Protein AF-A0AAU9XVI1-F1 (afdb_monomer_lite)

InterPro domains:
  IPR000742 EGF-like domain [PF00008] (105-138)
  IPR000742 EGF-like domain [PS00022] (128-139)
  IPR000742 EGF-like domain [PS01186] (128-139)
  IPR000742 EGF-like domain [PS50026] (101-140)
  IPR000742 EGF-like domain [SM00181] (104-140)

Structure (mmCIF, N/CA/C/O backbone):
data_AF-A0AAU9XVI1-F1
#
_entry.id   AF-A0AAU9XVI1-F1
#
loop_
_atom_site.group_PDB
_atom_site.id
_atom_site.type_symbol
_atom_site.label_atom_id
_atom_site.label_alt_id
_atom_site.label_comp_id
_atom_site.label_asym_id
_atom_site.label_entity_id
_atom_site.label_seq_id
_atom_site.pdbx_PDB_ins_code
_atom_site.Cartn_x
_atom_site.Cartn_y
_atom_site.Cartn_z
_atom_site.occupancy
_atom_site.B_iso_or_equiv
_atom_site.auth_seq_id
_atom_site.auth_comp_id
_atom_site.auth_asym_id
_atom_site.auth_atom_id
_atom_site.pdbx_PDB_model_num
ATOM 1 N N . MET A 1 1 ? -7.128 12.953 5.949 1.00 36.59 1 MET A N 1
ATOM 2 C CA . MET A 1 1 ? -5.689 12.628 5.972 1.00 36.59 1 MET A CA 1
ATOM 3 C C . MET A 1 1 ? -5.190 12.801 4.555 1.00 36.59 1 MET A C 1
ATOM 5 O O . MET A 1 1 ? -5.672 12.094 3.685 1.00 36.59 1 MET A O 1
ATOM 9 N N . VAL A 1 2 ? -4.352 13.804 4.307 1.00 35.88 2 VAL A N 1
ATOM 10 C CA . VAL A 1 2 ? -3.716 14.010 3.000 1.00 35.88 2 VAL A CA 1
ATOM 11 C C . VAL A 1 2 ? -2.381 13.284 3.095 1.00 35.88 2 VAL A C 1
ATOM 13 O O . VAL A 1 2 ? -1.518 13.701 3.867 1.00 35.88 2 VAL A O 1
ATOM 16 N N . PHE A 1 3 ? -2.258 12.134 2.433 1.00 49.03 3 PHE A N 1
ATOM 17 C CA . PHE A 1 3 ? -0.956 11.494 2.267 1.00 49.03 3 PHE A CA 1
ATOM 18 C C . PHE A 1 3 ? -0.080 12.426 1.415 1.00 49.03 3 PHE A C 1
ATOM 20 O O . PHE A 1 3 ? -0.612 13.065 0.509 1.00 49.03 3 PHE A O 1
ATOM 27 N N . PRO A 1 4 ? 1.224 12.585 1.696 1.00 53.19 4 PRO A N 1
ATOM 28 C CA . PRO A 1 4 ? 2.045 13.502 0.918 1.00 53.19 4 PRO A CA 1
ATOM 29 C C . PRO A 1 4 ? 2.182 12.985 -0.521 1.00 53.19 4 PRO A C 1
ATOM 31 O O . PRO A 1 4 ? 2.806 11.947 -0.741 1.00 53.19 4 PRO A O 1
ATOM 34 N N . ASP A 1 5 ? 1.673 13.747 -1.495 1.00 54.69 5 ASP A N 1
ATOM 35 C CA . ASP A 1 5 ? 1.780 13.477 -2.944 1.00 54.69 5 ASP A CA 1
ATOM 36 C C . ASP A 1 5 ? 3.236 13.333 -3.437 1.00 54.69 5 ASP A C 1
ATOM 38 O O . ASP A 1 5 ? 3.487 12.900 -4.557 1.00 54.69 5 ASP A O 1
ATOM 42 N N . TYR A 1 6 ? 4.216 13.660 -2.588 1.00 65.38 6 TYR A N 1
ATOM 43 C CA . TYR A 1 6 ? 5.647 13.530 -2.860 1.00 65.38 6 TYR A CA 1
ATOM 44 C C . TYR A 1 6 ? 6.099 12.087 -3.149 1.00 65.38 6 TYR A C 1
ATOM 46 O O . TYR A 1 6 ? 7.085 11.880 -3.851 1.00 65.38 6 TYR A O 1
ATOM 54 N N . TYR A 1 7 ? 5.399 11.083 -2.617 1.00 79.94 7 TYR A N 1
ATOM 55 C CA . TYR A 1 7 ? 5.784 9.675 -2.767 1.00 79.94 7 TYR A CA 1
ATOM 56 C C . TYR A 1 7 ? 5.054 8.951 -3.907 1.00 79.94 7 TYR A C 1
ATOM 58 O O . TYR A 1 7 ? 5.330 7.772 -4.150 1.00 79.94 7 TYR A O 1
ATOM 66 N N . PHE A 1 8 ? 4.150 9.649 -4.606 1.00 88.12 8 PHE A N 1
ATOM 67 C CA . PHE A 1 8 ? 3.361 9.127 -5.716 1.00 88.12 8 PHE A CA 1
ATOM 68 C C . PHE A 1 8 ? 3.919 9.595 -7.061 1.00 88.12 8 PHE A C 1
ATOM 70 O O . PHE A 1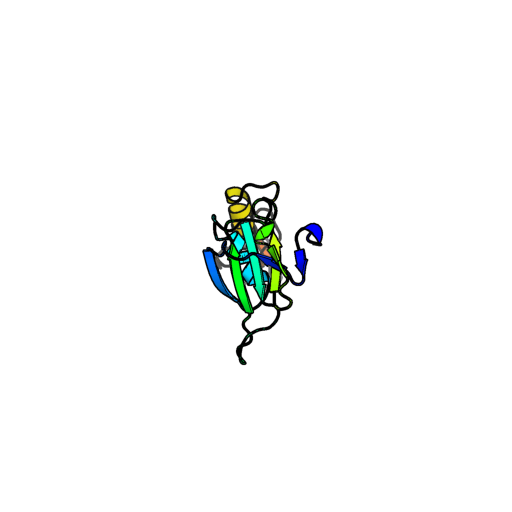 8 ? 4.001 10.787 -7.344 1.00 88.12 8 PHE A O 1
ATOM 77 N N . PHE A 1 9 ? 4.227 8.644 -7.939 1.00 91.31 9 PHE A N 1
ATOM 78 C CA . PHE A 1 9 ? 4.702 8.909 -9.290 1.00 91.31 9 PHE A CA 1
ATOM 79 C C . PHE A 1 9 ? 3.722 8.318 -10.302 1.00 91.31 9 PHE A C 1
ATOM 81 O O . PHE A 1 9 ? 3.689 7.109 -10.555 1.00 91.31 9 PHE A O 1
ATOM 88 N N . ALA A 1 10 ? 2.908 9.186 -10.902 1.00 92.69 10 ALA A N 1
ATOM 89 C CA . ALA A 1 10 ? 1.999 8.784 -11.966 1.00 92.69 10 ALA A CA 1
ATOM 90 C C . ALA A 1 10 ? 2.785 8.323 -13.202 1.00 92.69 10 ALA A C 1
ATOM 92 O O . ALA A 1 10 ? 3.808 8.915 -13.538 1.00 92.69 10 ALA A O 1
ATOM 93 N N . GLU A 1 11 ? 2.270 7.314 -13.913 1.00 95.06 11 GLU A N 1
ATOM 94 C CA . GLU A 1 11 ? 2.842 6.856 -15.196 1.00 95.06 11 GLU A CA 1
ATOM 95 C C . GLU A 1 11 ? 4.278 6.343 -15.075 1.00 95.06 11 GLU A C 1
ATOM 97 O O . GLU A 1 11 ? 5.073 6.393 -16.016 1.00 95.06 11 GLU A O 1
ATOM 102 N N . ARG A 1 12 ? 4.615 5.845 -13.889 1.00 96.25 12 ARG A N 1
ATOM 103 C CA . ARG A 1 12 ? 5.900 5.244 -13.581 1.00 96.25 12 ARG A CA 1
ATOM 104 C C . ARG A 1 12 ? 5.699 3.828 -13.075 1.00 96.25 12 ARG A C 1
ATOM 106 O O . ARG A 1 12 ? 4.674 3.506 -12.472 1.00 96.25 12 ARG A O 1
ATOM 113 N N . ARG A 1 13 ? 6.707 3.000 -13.327 1.00 97.25 13 ARG A N 1
ATOM 114 C CA . ARG A 1 13 ? 6.790 1.613 -12.879 1.00 97.25 13 ARG A CA 1
ATOM 115 C C . ARG A 1 13 ? 8.246 1.255 -12.623 1.00 97.25 13 ARG A C 1
ATOM 117 O O . ARG A 1 13 ? 9.090 1.442 -13.500 1.00 97.25 13 ARG A O 1
ATOM 124 N N . LEU A 1 14 ? 8.537 0.741 -11.437 1.00 97.50 14 LEU A N 1
ATOM 125 C CA . LEU A 1 14 ? 9.839 0.172 -11.117 1.00 97.50 14 LEU A CA 1
ATOM 126 C C . LEU A 1 14 ? 9.890 -1.266 -11.643 1.00 97.50 14 LEU A C 1
ATOM 128 O O . LEU A 1 14 ? 9.023 -2.070 -11.304 1.00 97.50 14 LEU A O 1
ATOM 132 N N . VAL A 1 15 ? 10.871 -1.585 -12.485 1.00 97.44 15 VAL A N 1
ATOM 133 C CA . VAL A 1 15 ? 11.040 -2.934 -13.057 1.00 97.44 15 VAL A CA 1
ATOM 134 C C . VAL A 1 15 ? 12.174 -3.694 -12.364 1.00 97.44 15 VAL A C 1
ATOM 136 O O . VAL A 1 15 ? 12.973 -3.093 -11.661 1.00 97.44 15 VAL A O 1
ATOM 139 N N . ASN A 1 16 ? 12.248 -5.016 -12.547 1.00 96.81 16 ASN A N 1
ATOM 140 C CA . ASN A 1 16 ? 13.293 -5.916 -12.016 1.00 96.81 16 ASN A CA 1
ATOM 141 C C . ASN A 1 16 ? 13.358 -6.103 -10.487 1.00 96.81 16 ASN A C 1
ATOM 143 O O . ASN A 1 16 ? 14.067 -6.993 -10.030 1.00 96.81 16 ASN A O 1
ATOM 147 N N . HIS A 1 17 ? 12.587 -5.337 -9.712 1.00 96.62 17 HIS A N 1
ATOM 148 C CA . HIS A 1 17 ? 12.567 -5.401 -8.240 1.00 96.62 17 HIS A CA 1
ATOM 149 C C . HIS A 1 17 ? 11.268 -5.980 -7.665 1.00 96.62 17 HIS A C 1
ATOM 151 O O . HIS A 1 17 ? 11.047 -5.939 -6.457 1.00 96.62 17 HIS A O 1
ATOM 157 N N . THR A 1 18 ? 10.385 -6.505 -8.520 1.00 97.75 18 THR A N 1
ATOM 158 C CA . THR A 1 18 ? 9.098 -7.072 -8.103 1.00 97.75 18 THR A CA 1
ATOM 159 C C . THR A 1 18 ? 9.297 -8.401 -7.388 1.00 97.75 18 THR A C 1
ATOM 161 O O . THR A 1 18 ? 9.745 -9.379 -7.982 1.00 97.75 18 THR A O 1
ATOM 164 N N . ILE A 1 19 ? 8.919 -8.438 -6.114 1.00 97.38 19 ILE A N 1
ATOM 165 C CA . ILE A 1 19 ? 8.944 -9.643 -5.280 1.00 97.38 19 ILE A CA 1
ATOM 166 C C . ILE A 1 19 ? 7.632 -10.418 -5.344 1.00 97.38 19 ILE A C 1
ATOM 168 O O . ILE A 1 19 ? 7.622 -11.633 -5.163 1.00 97.38 19 ILE A O 1
ATOM 172 N N . GLU A 1 20 ? 6.518 -9.731 -5.592 1.00 96.31 20 GLU A N 1
ATOM 173 C CA . GLU A 1 20 ? 5.200 -10.348 -5.566 1.00 96.31 20 GLU A CA 1
ATOM 174 C C . GLU A 1 20 ? 4.213 -9.582 -6.447 1.00 96.31 20 GLU A C 1
ATOM 176 O O . GLU A 1 20 ? 4.221 -8.354 -6.489 1.00 96.31 20 GLU A O 1
ATOM 181 N N . THR A 1 21 ? 3.326 -10.305 -7.130 1.00 96.75 21 THR A N 1
ATOM 182 C CA . THR A 1 21 ? 2.238 -9.715 -7.916 1.00 96.75 21 THR A CA 1
ATOM 183 C C . THR A 1 21 ? 0.895 -10.237 -7.420 1.00 96.75 21 THR A C 1
ATOM 185 O O . THR A 1 21 ? 0.684 -11.445 -7.305 1.00 96.75 21 THR A O 1
ATOM 188 N N . ARG A 1 22 ? -0.040 -9.331 -7.132 1.00 94.44 22 ARG A N 1
ATOM 189 C CA . ARG A 1 22 ? -1.374 -9.631 -6.602 1.00 94.44 22 ARG A CA 1
ATOM 190 C C . ARG A 1 22 ? -2.458 -8.971 -7.444 1.00 94.44 22 ARG A C 1
ATOM 192 O O . ARG A 1 22 ? -2.290 -7.861 -7.937 1.00 94.44 22 ARG A O 1
ATOM 199 N N . LYS A 1 23 ? -3.598 -9.650 -7.578 1.00 94.00 23 LYS A N 1
ATOM 200 C CA . LYS A 1 23 ? -4.835 -9.052 -8.092 1.00 94.00 23 LYS A CA 1
ATOM 201 C C . LYS A 1 23 ? -5.608 -8.454 -6.920 1.00 94.00 23 LYS A C 1
ATOM 203 O O . LYS A 1 23 ? -5.912 -9.166 -5.965 1.00 94.00 23 LYS A O 1
ATOM 208 N N . VAL A 1 24 ? -5.924 -7.168 -6.986 1.00 92.62 24 VAL A N 1
ATOM 209 C CA . VAL A 1 24 ? -6.558 -6.415 -5.894 1.00 92.62 24 VAL A CA 1
ATOM 210 C C . VAL A 1 24 ? -7.787 -5.666 -6.389 1.00 92.62 24 VAL A C 1
ATOM 212 O O . VAL A 1 24 ? -7.908 -5.369 -7.571 1.00 92.62 24 VAL A O 1
ATOM 215 N N . LYS A 1 25 ? -8.715 -5.340 -5.491 1.00 90.81 25 LYS A N 1
ATOM 216 C CA . LYS A 1 25 ? -9.941 -4.616 -5.866 1.00 90.81 25 LYS A CA 1
ATOM 217 C C . LYS A 1 25 ? -9.703 -3.132 -6.125 1.00 90.81 25 LYS A C 1
ATOM 219 O O . LYS A 1 25 ? -10.410 -2.531 -6.919 1.00 90.81 25 LYS A O 1
ATOM 224 N N . ASN A 1 26 ? -8.746 -2.539 -5.423 1.00 89.12 26 ASN A N 1
ATOM 225 C CA . ASN A 1 26 ? -8.435 -1.121 -5.494 1.00 89.12 26 ASN A CA 1
ATOM 226 C C . ASN A 1 26 ? -6.994 -0.876 -5.024 1.00 89.12 26 ASN A C 1
ATOM 228 O O . ASN A 1 26 ? -6.277 -1.807 -4.644 1.00 89.12 26 ASN A O 1
ATOM 232 N N . PHE A 1 27 ? -6.594 0.388 -5.072 1.00 88.69 27 PHE A N 1
ATOM 233 C CA . PHE A 1 27 ? -5.274 0.844 -4.667 1.00 88.69 27 PHE A CA 1
ATOM 234 C C . PHE A 1 27 ? -4.999 0.607 -3.173 1.00 88.69 27 PHE A C 1
ATOM 236 O O . PHE A 1 27 ? -3.970 0.023 -2.854 1.00 88.69 27 PHE A O 1
ATOM 243 N N . ASP A 1 28 ? -5.946 0.919 -2.282 1.00 86.31 28 ASP A N 1
ATOM 244 C CA . ASP A 1 28 ? -5.783 0.771 -0.823 1.00 86.31 28 ASP A CA 1
ATOM 245 C C . ASP A 1 28 ? -5.418 -0.665 -0.406 1.00 86.31 28 ASP A C 1
ATOM 247 O O . ASP A 1 28 ? -4.601 -0.896 0.484 1.00 86.31 28 ASP A O 1
ATOM 251 N N . VAL A 1 29 ? -6.005 -1.665 -1.076 1.00 88.25 29 VAL A N 1
ATOM 252 C CA . VAL A 1 29 ? -5.674 -3.076 -0.832 1.00 88.25 29 VAL A CA 1
ATOM 253 C C . VAL A 1 29 ? -4.239 -3.391 -1.274 1.00 88.25 29 VAL A C 1
ATOM 255 O O . VAL A 1 29 ? -3.571 -4.183 -0.618 1.00 88.25 29 VAL A O 1
ATOM 258 N N . CYS A 1 30 ? -3.745 -2.779 -2.354 1.00 91.12 30 CYS A N 1
ATOM 259 C CA . CYS A 1 30 ? -2.351 -2.923 -2.787 1.00 91.12 30 CYS A CA 1
ATOM 260 C C . CYS A 1 30 ? -1.380 -2.334 -1.758 1.00 91.12 30 CYS A C 1
ATOM 262 O O . CYS A 1 30 ? -0.408 -2.991 -1.382 1.00 91.12 30 CYS A O 1
ATOM 264 N N . GLU A 1 31 ? -1.687 -1.133 -1.260 1.00 89.06 31 GLU A N 1
ATOM 265 C CA . GLU A 1 31 ? -0.919 -0.470 -0.204 1.00 89.06 31 GLU A CA 1
ATOM 266 C C . GLU A 1 31 ? -0.827 -1.350 1.046 1.00 89.06 31 GLU A C 1
ATOM 268 O O . GLU A 1 31 ? 0.264 -1.635 1.543 1.00 89.06 31 GLU A O 1
ATOM 273 N N . LEU A 1 32 ? -1.974 -1.855 1.515 1.00 85.94 32 LEU A N 1
ATOM 274 C CA . LEU A 1 32 ? -2.047 -2.730 2.682 1.00 85.94 32 LEU A CA 1
ATOM 275 C C . LEU A 1 32 ? -1.197 -3.993 2.510 1.00 85.94 32 LEU A C 1
ATOM 277 O O . LEU A 1 32 ? -0.523 -4.409 3.449 1.00 85.94 32 LEU A O 1
ATOM 281 N N . LEU A 1 33 ? -1.208 -4.607 1.326 1.00 88.81 33 LEU A N 1
ATOM 282 C CA . LEU A 1 33 ? -0.393 -5.792 1.058 1.00 88.81 33 LEU A CA 1
ATOM 283 C C . LEU A 1 33 ? 1.106 -5.488 1.136 1.00 88.81 33 LEU A C 1
ATOM 285 O O . LEU A 1 33 ? 1.841 -6.293 1.702 1.00 88.81 33 LEU A O 1
ATOM 289 N N . CYS A 1 34 ? 1.548 -4.330 0.634 1.00 89.00 34 CYS A N 1
ATOM 290 C CA . CYS A 1 34 ? 2.935 -3.896 0.798 1.00 89.00 34 CYS A CA 1
ATOM 291 C C . CYS A 1 34 ? 3.279 -3.706 2.279 1.00 89.00 34 CYS A C 1
ATOM 293 O O . CYS A 1 34 ? 4.264 -4.259 2.751 1.00 89.00 34 CYS A O 1
ATOM 295 N N . TYR A 1 35 ? 2.421 -3.027 3.047 1.00 81.94 35 TYR A N 1
ATOM 296 C CA . TYR A 1 35 ? 2.628 -2.839 4.488 1.00 81.94 35 TYR A CA 1
ATOM 297 C C . TYR A 1 35 ? 2.713 -4.143 5.289 1.00 81.94 35 TYR A C 1
ATOM 299 O O . TYR A 1 35 ? 3.346 -4.182 6.343 1.00 81.94 35 TYR A O 1
ATOM 307 N N . LEU A 1 36 ? 2.042 -5.198 4.830 1.00 83.25 36 LEU A N 1
ATOM 308 C CA . LEU A 1 36 ? 2.055 -6.505 5.482 1.00 83.25 36 LEU A CA 1
ATOM 309 C C . LEU A 1 36 ? 3.243 -7.382 5.064 1.00 83.25 36 LEU A C 1
ATOM 311 O O . LEU A 1 36 ? 3.451 -8.424 5.688 1.00 83.25 36 LEU A O 1
ATOM 315 N N . ASN A 1 37 ? 4.000 -6.988 4.039 1.00 86.62 37 ASN A N 1
ATOM 316 C CA . ASN A 1 37 ? 5.160 -7.716 3.544 1.00 86.62 37 ASN A CA 1
ATOM 317 C C . ASN A 1 37 ? 6.447 -7.001 3.981 1.00 86.62 37 ASN A C 1
ATOM 319 O O . ASN A 1 37 ? 6.766 -5.928 3.480 1.00 86.62 37 ASN A O 1
ATOM 323 N N . ASP A 1 38 ? 7.214 -7.625 4.878 1.00 84.88 38 ASP A N 1
ATOM 324 C CA . ASP A 1 38 ? 8.429 -7.031 5.464 1.00 84.88 38 ASP A CA 1
ATOM 325 C C . ASP A 1 38 ? 9.512 -6.675 4.427 1.00 84.88 38 ASP A C 1
ATOM 327 O O . ASP A 1 38 ? 10.380 -5.849 4.699 1.00 84.88 38 ASP A O 1
ATOM 331 N N . ASN A 1 39 ? 9.463 -7.281 3.236 1.00 89.25 39 ASN A N 1
ATOM 332 C CA . ASN A 1 39 ? 10.403 -7.004 2.153 1.00 89.25 39 ASN A CA 1
ATOM 333 C C . ASN A 1 39 ? 9.905 -5.919 1.192 1.00 89.25 39 ASN A C 1
ATOM 335 O O . ASN A 1 39 ? 10.654 -5.542 0.298 1.00 89.25 39 ASN A O 1
ATOM 339 N N . CYS A 1 40 ? 8.663 -5.446 1.313 1.00 91.75 40 CYS A N 1
ATOM 340 C CA . CYS A 1 40 ? 8.109 -4.451 0.403 1.00 91.75 40 CYS A CA 1
ATOM 341 C C . CYS A 1 40 ? 8.451 -3.028 0.860 1.00 91.75 40 CYS A C 1
ATOM 343 O O . CYS A 1 40 ? 8.128 -2.620 1.972 1.00 91.75 40 CYS A O 1
ATOM 345 N N . VAL A 1 41 ? 9.082 -2.255 -0.023 1.00 90.88 41 VAL A N 1
ATOM 346 C CA . VAL A 1 41 ? 9.475 -0.852 0.227 1.00 90.88 41 VAL A CA 1
ATOM 347 C C . VAL A 1 41 ? 8.956 0.110 -0.849 1.00 90.88 41 VAL A C 1
ATOM 349 O O . VAL A 1 41 ? 9.038 1.331 -0.710 1.00 90.88 41 VAL A O 1
ATOM 352 N N . SER A 1 42 ? 8.393 -0.419 -1.935 1.00 93.31 42 SER A N 1
ATOM 353 C CA . SER A 1 42 ? 7.651 0.337 -2.944 1.00 93.31 42 SER A CA 1
ATOM 354 C C . SER A 1 42 ? 6.667 -0.578 -3.672 1.00 93.31 42 SER A C 1
ATOM 356 O O . SER A 1 42 ? 6.775 -1.801 -3.590 1.00 93.31 42 SER A O 1
ATOM 358 N N . LEU A 1 43 ? 5.709 -0.008 -4.399 1.00 95.12 43 LEU A N 1
ATOM 359 C CA . LEU A 1 43 ? 4.768 -0.779 -5.208 1.00 95.12 43 LEU A CA 1
ATOM 360 C C . LEU A 1 43 ? 4.521 -0.146 -6.576 1.00 95.12 43 LEU A C 1
ATOM 362 O O . LEU A 1 43 ? 4.661 1.066 -6.747 1.00 95.12 43 LEU A O 1
ATOM 366 N N . ASN A 1 44 ? 4.118 -0.972 -7.541 1.00 97.06 44 ASN A N 1
ATOM 367 C CA . ASN A 1 44 ? 3.492 -0.527 -8.780 1.00 97.06 44 ASN A CA 1
ATOM 368 C C . ASN A 1 44 ? 2.016 -0.928 -8.769 1.00 97.06 44 ASN A C 1
ATOM 370 O O . ASN A 1 44 ? 1.669 -2.074 -8.485 1.00 97.06 44 ASN A O 1
ATOM 374 N N . PHE A 1 45 ? 1.140 -0.009 -9.151 1.00 96.19 45 PHE A N 1
ATOM 375 C CA . PHE A 1 45 ? -0.288 -0.255 -9.271 1.00 96.19 45 PHE A CA 1
ATOM 376 C C . PHE A 1 45 ? -0.757 -0.009 -10.698 1.00 96.19 45 PHE A C 1
ATOM 378 O O . PHE A 1 45 ? -0.615 1.093 -11.228 1.00 96.19 45 PHE A O 1
ATOM 385 N N . LYS A 1 46 ? -1.354 -1.023 -11.322 1.00 94.81 46 LYS A N 1
ATOM 386 C CA . LYS A 1 46 ? -1.918 -0.908 -12.664 1.00 94.81 46 LYS A CA 1
ATOM 387 C C . LYS A 1 46 ? -3.288 -0.231 -12.605 1.00 94.81 46 LYS A C 1
ATOM 389 O O . LYS A 1 46 ? -4.262 -0.795 -12.104 1.00 94.81 46 LYS A O 1
ATOM 394 N N . LYS A 1 47 ? -3.369 0.974 -13.169 1.00 90.00 47 LYS A N 1
ATOM 395 C CA . LYS A 1 47 ? -4.553 1.850 -13.150 1.00 90.00 47 LYS A CA 1
ATOM 396 C C . LYS A 1 47 ? -5.777 1.194 -13.786 1.00 90.00 47 LYS A C 1
ATOM 398 O O . LYS A 1 47 ? -6.884 1.356 -13.287 1.00 90.00 47 LYS A O 1
ATOM 403 N N . TYR A 1 48 ? -5.568 0.444 -14.865 1.00 86.25 48 TYR A N 1
ATOM 404 C CA . TYR A 1 48 ? -6.641 -0.178 -15.636 1.00 86.25 48 TYR A CA 1
ATOM 405 C C . TYR A 1 48 ? -6.638 -1.701 -15.431 1.00 86.25 48 TYR A C 1
ATOM 407 O O . TYR A 1 48 ? -5.594 -2.327 -15.655 1.00 86.25 48 TYR A O 1
ATOM 415 N N . PRO A 1 49 ? -7.765 -2.301 -15.007 1.00 80.62 49 PRO A N 1
ATOM 416 C CA . PRO A 1 49 ? -7.889 -3.749 -14.864 1.00 80.62 49 PRO A CA 1
ATOM 417 C C . PRO A 1 49 ? -7.817 -4.447 -16.233 1.00 80.62 49 PRO A C 1
ATOM 419 O O . PRO A 1 49 ? -8.214 -3.872 -17.248 1.00 80.62 49 PRO A O 1
ATOM 422 N N . ASP A 1 50 ? -7.320 -5.686 -16.273 1.00 72.81 50 ASP A N 1
ATOM 423 C CA . ASP A 1 50 ? -7.348 -6.508 -17.493 1.00 72.81 50 ASP A CA 1
ATOM 424 C C . ASP A 1 50 ? -8.652 -7.326 -17.560 1.00 72.81 50 ASP A C 1
ATOM 426 O O . ASP A 1 50 ? -9.027 -7.967 -16.584 1.00 72.81 50 ASP A O 1
ATOM 430 N N . ASN A 1 51 ? -9.293 -7.358 -18.737 1.00 65.19 51 ASN A N 1
ATOM 431 C CA . ASN A 1 51 ? -10.359 -8.294 -19.137 1.00 65.19 51 ASN A CA 1
ATOM 432 C C . ASN A 1 51 ? -11.524 -8.496 -18.145 1.00 65.19 51 ASN A C 1
ATOM 434 O O . ASN A 1 51 ? -11.561 -9.517 -17.468 1.00 65.19 51 ASN A O 1
ATOM 438 N N . ASN A 1 52 ? -12.531 -7.610 -18.154 1.00 59.25 52 ASN A N 1
ATOM 439 C CA . ASN A 1 52 ? -13.873 -7.760 -17.540 1.00 59.25 52 ASN A CA 1
ATOM 440 C C . ASN A 1 52 ? -13.970 -8.150 -16.042 1.00 59.25 52 ASN A C 1
ATOM 442 O O . ASN A 1 52 ? -15.052 -8.043 -15.469 1.00 59.25 52 ASN A O 1
ATOM 446 N N . GLU A 1 53 ? -12.888 -8.549 -15.378 1.00 66.00 53 GLU A N 1
ATOM 447 C CA . GLU A 1 53 ? -12.787 -8.640 -13.928 1.00 66.00 53 GLU A CA 1
ATOM 448 C C . GLU A 1 53 ? -12.390 -7.259 -13.405 1.00 66.00 53 GLU A C 1
ATOM 450 O O . GLU A 1 53 ? -11.380 -6.693 -13.817 1.00 66.00 53 GLU A O 1
ATOM 455 N N . ALA A 1 54 ? -13.170 -6.701 -12.478 1.00 78.88 54 ALA A N 1
ATOM 456 C CA . ALA A 1 54 ? -12.890 -5.416 -11.834 1.00 78.88 54 ALA A CA 1
ATOM 457 C C . ALA A 1 54 ? -11.729 -5.516 -10.815 1.00 78.88 54 ALA A C 1
ATOM 459 O O . ALA A 1 54 ? -11.878 -5.156 -9.648 1.00 78.88 54 ALA A O 1
ATOM 460 N N . VAL A 1 55 ? -10.590 -6.079 -11.232 1.00 88.69 55 VAL A N 1
ATOM 461 C CA . VAL A 1 55 ? -9.404 -6.317 -10.401 1.00 88.69 55 VAL A CA 1
ATOM 462 C C . VAL A 1 55 ? -8.153 -5.722 -11.044 1.00 88.69 55 VAL A C 1
ATOM 464 O O . VAL A 1 55 ? -7.867 -5.913 -12.223 1.00 88.69 55 VAL A O 1
ATOM 467 N N . HIS A 1 56 ? -7.384 -5.006 -10.239 1.00 92.75 56 HIS A N 1
ATOM 468 C CA . HIS A 1 56 ? -6.157 -4.320 -10.616 1.00 92.75 56 HIS A CA 1
ATOM 469 C C . HIS A 1 56 ? -4.933 -5.180 -10.319 1.00 92.75 56 HIS A C 1
ATOM 471 O O . HIS A 1 56 ? -4.933 -5.981 -9.383 1.00 92.75 56 HIS A O 1
ATOM 477 N N . ILE A 1 57 ? -3.867 -4.988 -11.094 1.00 94.94 57 ILE A N 1
ATOM 478 C CA . ILE A 1 57 ? -2.572 -5.619 -10.827 1.00 94.94 57 ILE A CA 1
ATOM 479 C C . ILE A 1 57 ? -1.794 -4.743 -9.842 1.00 94.94 57 ILE A C 1
ATOM 481 O O . ILE A 1 57 ? -1.619 -3.548 -10.068 1.00 94.94 57 ILE A O 1
ATOM 485 N N . CYS A 1 58 ? -1.326 -5.363 -8.768 1.00 95.81 58 CYS A N 1
ATOM 486 C CA . CYS A 1 58 ? -0.486 -4.790 -7.729 1.00 95.81 58 CYS A CA 1
ATOM 487 C C . CYS A 1 58 ? 0.859 -5.523 -7.725 1.00 95.81 58 CYS A C 1
ATOM 489 O O . CYS A 1 58 ? 0.880 -6.742 -7.574 1.00 95.81 58 CYS A O 1
ATOM 491 N N . GLU A 1 59 ? 1.965 -4.810 -7.893 1.00 97.75 59 GLU A N 1
ATOM 492 C CA . GLU A 1 59 ? 3.324 -5.353 -7.843 1.00 97.75 59 GLU A CA 1
ATOM 493 C C . GLU A 1 59 ? 4.030 -4.793 -6.612 1.00 97.75 59 GLU A C 1
ATOM 495 O O . GLU A 1 59 ? 4.197 -3.583 -6.497 1.00 97.75 59 GLU A O 1
ATOM 500 N N . LEU A 1 60 ? 4.433 -5.663 -5.694 1.00 96.50 60 LEU A N 1
ATOM 501 C CA . LEU A 1 60 ? 5.213 -5.306 -4.515 1.00 96.50 60 LEU A CA 1
ATOM 502 C C . LEU A 1 60 ? 6.694 -5.380 -4.870 1.00 96.50 60 LEU A C 1
ATOM 504 O O . LEU A 1 60 ? 7.119 -6.364 -5.479 1.00 96.50 60 LEU A O 1
ATOM 508 N N . ASN A 1 61 ? 7.482 -4.381 -4.478 1.00 96.31 61 ASN A N 1
ATOM 509 C CA . ASN A 1 61 ? 8.901 -4.303 -4.810 1.00 96.31 61 ASN A CA 1
ATOM 510 C C . ASN A 1 61 ? 9.776 -4.189 -3.557 1.00 96.31 61 ASN A C 1
ATOM 512 O O . ASN A 1 61 ? 9.436 -3.478 -2.609 1.00 96.31 61 ASN A O 1
ATOM 516 N N . ASN A 1 62 ? 10.945 -4.830 -3.588 1.00 94.56 62 ASN A N 1
ATOM 517 C CA . ASN A 1 62 ? 11.936 -4.789 -2.504 1.00 94.56 62 ASN A CA 1
ATOM 518 C C . ASN A 1 62 ? 12.973 -3.670 -2.621 1.00 94.56 62 ASN A C 1
ATOM 520 O O . ASN A 1 62 ? 13.932 -3.626 -1.852 1.00 94.56 62 ASN A O 1
ATOM 524 N N . ALA A 1 63 ? 12.782 -2.760 -3.569 1.00 94.00 63 ALA A N 1
ATOM 525 C CA . ALA A 1 63 ? 13.692 -1.658 -3.803 1.00 94.00 63 ALA A CA 1
ATOM 526 C C . ALA A 1 63 ? 12.949 -0.367 -4.145 1.00 94.00 63 ALA A C 1
ATOM 528 O O . ALA A 1 63 ? 11.727 -0.357 -4.294 1.00 94.00 63 ALA A O 1
ATOM 529 N N . THR A 1 64 ? 13.689 0.735 -4.278 1.00 92.44 64 THR A N 1
ATOM 530 C CA . THR A 1 64 ? 13.146 2.033 -4.697 1.00 92.44 64 THR A CA 1
ATOM 531 C C . THR A 1 64 ? 13.997 2.653 -5.806 1.00 92.44 64 THR A C 1
ATOM 533 O O . THR A 1 64 ? 15.176 2.329 -5.949 1.00 92.44 64 THR A O 1
ATOM 536 N N . HIS A 1 65 ? 13.434 3.602 -6.556 1.00 92.75 65 HIS A N 1
ATOM 537 C CA . HIS A 1 65 ? 14.189 4.387 -7.542 1.00 92.75 65 HIS A CA 1
ATOM 538 C C . HIS A 1 65 ? 15.333 5.220 -6.934 1.00 92.75 65 HIS A C 1
ATOM 540 O O . HIS A 1 65 ? 16.267 5.568 -7.641 1.00 92.75 65 HIS A O 1
ATOM 546 N N . LEU A 1 66 ? 15.309 5.511 -5.626 1.00 90.44 66 LEU A N 1
ATOM 547 C CA . LEU A 1 66 ? 16.399 6.242 -4.965 1.00 90.44 66 LEU A CA 1
ATOM 548 C C . LEU A 1 66 ? 17.706 5.441 -4.975 1.00 90.44 66 LEU A C 1
ATOM 550 O O . LEU A 1 66 ? 18.788 6.017 -5.021 1.00 90.44 66 LEU A O 1
ATOM 554 N N . THR A 1 67 ? 17.600 4.111 -4.926 1.00 89.25 67 THR A N 1
ATOM 555 C CA . THR A 1 67 ? 18.744 3.198 -5.009 1.00 89.25 67 THR A CA 1
ATOM 556 C C . THR A 1 67 ? 18.960 2.675 -6.428 1.00 89.25 67 THR A C 1
ATOM 558 O O . THR A 1 67 ? 20.098 2.405 -6.800 1.00 89.25 67 THR A O 1
ATOM 561 N N . TYR A 1 68 ? 17.893 2.553 -7.228 1.00 92.44 68 TYR A N 1
ATOM 562 C CA . TYR A 1 68 ? 17.928 2.005 -8.590 1.00 92.44 68 TYR A CA 1
ATOM 563 C C . TYR A 1 68 ? 17.175 2.894 -9.589 1.00 92.44 68 TYR A C 1
ATOM 565 O O . TYR A 1 68 ? 16.157 2.500 -10.160 1.00 92.44 68 TYR A O 1
ATOM 573 N N . ASP A 1 69 ? 17.671 4.110 -9.811 1.00 91.50 69 ASP A N 1
ATOM 574 C CA . ASP A 1 69 ? 16.998 5.105 -10.662 1.00 91.50 69 ASP A CA 1
ATOM 575 C C . ASP A 1 69 ? 16.815 4.623 -12.110 1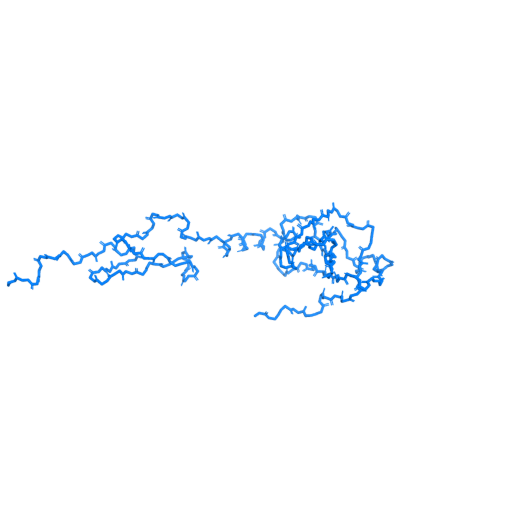.00 91.50 69 ASP A C 1
ATOM 577 O O . ASP A 1 69 ? 15.757 4.807 -12.713 1.00 91.50 69 ASP A O 1
ATOM 581 N N . SER A 1 70 ? 17.796 3.888 -12.646 1.00 95.38 70 SER A N 1
ATOM 582 C CA . SER A 1 70 ? 17.733 3.350 -14.008 1.00 95.38 70 SER A CA 1
ATOM 583 C C . SER A 1 70 ? 16.585 2.366 -14.230 1.00 95.38 70 SER A C 1
ATOM 585 O O . SER A 1 70 ? 16.181 2.164 -15.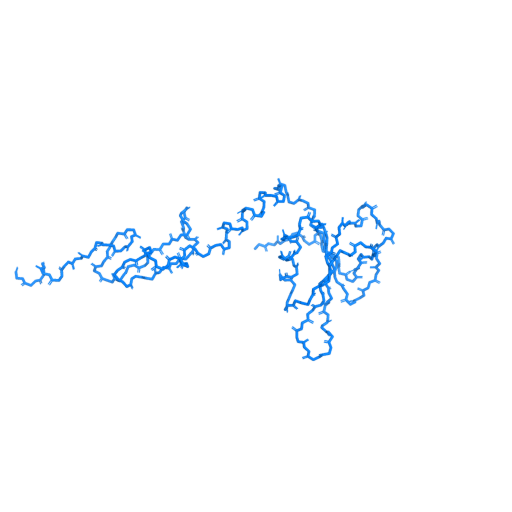378 1.00 95.38 70 SER A O 1
ATOM 587 N N . ASP A 1 71 ? 16.059 1.759 -13.167 1.00 96.62 71 ASP A N 1
ATOM 588 C CA . ASP A 1 71 ? 14.978 0.776 -13.230 1.00 96.62 71 ASP A CA 1
ATOM 589 C C . ASP A 1 71 ? 13.592 1.416 -13.114 1.00 96.62 71 ASP A C 1
ATOM 591 O O . ASP A 1 71 ? 12.579 0.747 -13.331 1.00 96.62 71 ASP A O 1
ATOM 595 N N . LEU A 1 72 ? 13.514 2.720 -12.832 1.00 97.06 72 LEU A N 1
ATOM 596 C CA . LEU A 1 72 ? 12.255 3.447 -12.872 1.00 97.06 72 LEU A CA 1
ATOM 597 C C . LEU A 1 72 ? 11.924 3.832 -14.316 1.00 97.06 72 LEU A C 1
ATOM 599 O O . LEU A 1 72 ? 12.493 4.757 -14.901 1.00 97.06 72 LEU A O 1
ATOM 603 N N . LYS A 1 73 ? 10.968 3.124 -14.913 1.00 97.50 73 LYS A N 1
ATOM 604 C CA . LYS A 1 73 ? 10.546 3.343 -16.298 1.00 97.50 73 LYS A CA 1
ATOM 605 C C . LYS A 1 73 ? 9.227 4.096 -16.366 1.00 97.50 73 LYS A C 1
ATOM 607 O O . LYS A 1 73 ? 8.411 4.057 -15.446 1.00 97.50 73 LYS A O 1
ATOM 612 N N . THR A 1 74 ? 9.028 4.791 -17.480 1.00 97.06 74 THR A N 1
ATOM 613 C CA . THR A 1 74 ? 7.731 5.376 -17.825 1.00 97.06 74 THR A CA 1
ATOM 614 C C . THR A 1 74 ? 6.809 4.269 -18.320 1.00 97.06 74 THR A C 1
ATOM 616 O O . THR A 1 74 ? 7.136 3.575 -19.281 1.00 97.06 74 THR A O 1
ATOM 619 N N . ASP A 1 75 ? 5.660 4.114 -17.673 1.00 96.25 75 ASP A N 1
ATOM 620 C CA . ASP A 1 75 ? 4.607 3.185 -18.073 1.00 96.25 75 ASP A CA 1
ATOM 621 C C . ASP A 1 75 ? 3.252 3.802 -17.720 1.00 96.25 75 ASP A C 1
ATOM 623 O O . ASP A 1 75 ? 2.863 3.892 -16.555 1.00 96.25 75 ASP A O 1
ATOM 627 N N . THR A 1 76 ? 2.515 4.241 -18.740 1.00 94.75 76 THR A N 1
ATOM 628 C CA . THR A 1 76 ? 1.257 4.985 -18.576 1.00 94.75 76 THR A CA 1
ATOM 629 C C . THR A 1 76 ? 0.156 4.167 -17.904 1.00 94.75 76 THR A C 1
ATOM 631 O O . THR A 1 76 ? -0.772 4.735 -17.316 1.00 94.75 76 THR A O 1
ATOM 634 N N . LYS A 1 77 ? 0.267 2.833 -17.941 1.00 94.81 77 LYS A N 1
ATOM 635 C CA . LYS A 1 77 ? -0.700 1.916 -17.329 1.00 94.81 77 LYS A CA 1
ATOM 636 C C . LYS A 1 77 ? -0.510 1.797 -15.823 1.00 94.81 77 LYS A C 1
ATOM 638 O O . LYS A 1 77 ? -1.419 1.298 -15.160 1.00 94.81 77 LYS A O 1
ATOM 643 N N . PHE A 1 78 ? 0.621 2.248 -15.288 1.00 95.88 78 PHE A N 1
ATOM 644 C CA . PHE A 1 78 ? 0.982 2.079 -13.889 1.00 95.88 78 PHE A CA 1
ATOM 645 C C . PHE A 1 78 ? 1.130 3.413 -13.149 1.00 95.88 78 PHE A C 1
ATOM 647 O O . PHE A 1 78 ? 1.321 4.484 -13.730 1.00 95.88 78 PHE A O 1
ATOM 654 N N . SER A 1 79 ? 0.996 3.327 -11.834 1.00 95.19 79 SER A N 1
ATOM 655 C CA . SER A 1 79 ? 1.411 4.334 -10.866 1.00 95.19 79 SER A CA 1
ATOM 656 C C . SER A 1 79 ? 2.404 3.683 -9.916 1.00 95.19 79 SER A C 1
ATOM 658 O O . SER A 1 79 ? 2.172 2.561 -9.468 1.00 95.19 79 SER A O 1
ATOM 660 N N . TYR A 1 80 ? 3.482 4.381 -9.594 1.00 94.81 80 TYR A N 1
ATOM 661 C CA . TYR A 1 80 ? 4.522 3.902 -8.694 1.00 94.81 80 TYR A CA 1
ATOM 662 C C . TYR A 1 80 ? 4.458 4.661 -7.371 1.00 94.81 80 TYR A C 1
ATOM 664 O O . TYR A 1 80 ? 4.303 5.883 -7.366 1.00 94.81 80 TYR A O 1
ATOM 672 N N . LEU A 1 81 ? 4.586 3.939 -6.259 1.00 92.25 81 LEU A N 1
ATOM 673 C CA . LEU A 1 81 ? 4.558 4.501 -4.912 1.00 92.25 81 LEU A CA 1
ATOM 674 C C . LEU A 1 81 ? 5.740 4.030 -4.085 1.00 92.25 81 LEU A C 1
ATOM 676 O O . LEU A 1 81 ? 6.063 2.844 -4.122 1.00 92.25 81 LEU A O 1
ATOM 680 N N . ILE A 1 82 ? 6.330 4.917 -3.283 1.00 89.69 82 ILE A N 1
ATOM 681 C CA . ILE A 1 82 ? 7.359 4.526 -2.311 1.00 89.69 82 ILE A CA 1
ATOM 682 C C . ILE A 1 82 ? 6.846 4.569 -0.879 1.00 89.69 82 ILE A C 1
ATOM 684 O O . ILE A 1 82 ? 6.293 5.571 -0.435 1.00 89.69 82 ILE A O 1
ATOM 688 N N . TYR A 1 83 ? 7.125 3.504 -0.133 1.00 78.25 83 TYR A N 1
ATOM 689 C CA . TYR A 1 83 ? 6.992 3.477 1.317 1.00 78.25 83 TYR A CA 1
ATOM 690 C C . TYR A 1 83 ? 8.380 3.670 1.896 1.00 78.25 83 TYR A C 1
ATOM 692 O O . TYR A 1 83 ? 9.007 2.751 2.419 1.00 78.25 83 TYR A O 1
ATOM 700 N N . TYR A 1 84 ? 8.886 4.899 1.774 1.00 65.19 84 TYR A N 1
ATOM 701 C CA . TYR A 1 84 ? 9.972 5.317 2.647 1.00 65.19 84 TYR A CA 1
ATOM 702 C C . TYR A 1 84 ? 9.467 5.108 4.068 1.00 65.19 84 TYR A C 1
ATOM 704 O O . TYR A 1 84 ? 8.346 5.523 4.368 1.00 65.19 84 TYR A O 1
ATOM 712 N N . SER A 1 85 ? 10.243 4.415 4.899 1.00 54.84 85 SER A N 1
ATOM 713 C CA . SER A 1 85 ? 9.917 4.177 6.299 1.00 54.84 85 SER A CA 1
ATOM 714 C C . SER A 1 85 ? 9.325 5.455 6.886 1.00 54.84 85 SER A C 1
ATOM 716 O O . SER A 1 85 ? 10.041 6.439 7.097 1.00 54.84 85 SER A O 1
ATOM 718 N N . VAL A 1 86 ? 8.008 5.443 7.131 1.00 52.84 86 VAL A N 1
ATOM 719 C CA . VAL A 1 86 ? 7.376 6.358 8.081 1.00 52.84 86 VAL A CA 1
ATOM 720 C C . VAL A 1 86 ? 8.319 6.343 9.286 1.00 52.84 86 VAL A C 1
ATOM 722 O O . VAL A 1 86 ? 8.886 5.294 9.580 1.00 52.84 86 VAL A O 1
ATOM 725 N N . PHE A 1 87 ? 8.551 7.459 9.974 1.00 52.84 87 PHE A N 1
ATOM 726 C CA . PHE A 1 87 ? 9.465 7.559 11.135 1.00 52.84 87 PHE A CA 1
ATOM 727 C C . PHE A 1 87 ? 9.194 6.543 12.284 1.00 52.84 87 PHE A C 1
ATOM 729 O O . PHE A 1 87 ? 9.796 6.602 13.351 1.00 52.84 87 PHE A O 1
ATOM 736 N N . ILE A 1 88 ? 8.275 5.610 12.059 1.00 53.75 88 ILE A N 1
ATOM 737 C CA . ILE A 1 88 ? 7.892 4.444 12.813 1.00 53.75 88 ILE A CA 1
ATOM 738 C C . ILE A 1 88 ? 8.454 3.179 12.111 1.00 53.75 88 ILE A C 1
ATOM 740 O O . ILE A 1 88 ? 8.080 2.903 10.971 1.00 53.75 88 ILE A O 1
ATOM 744 N N . PRO A 1 89 ? 9.294 2.364 12.777 1.00 56.16 89 PRO A N 1
ATOM 745 C CA . PRO A 1 89 ? 9.780 1.087 12.246 1.00 56.16 89 PRO A CA 1
ATOM 746 C C . PRO A 1 89 ? 8.640 0.209 11.694 1.00 56.16 89 PRO A C 1
ATOM 748 O O . PRO A 1 89 ? 7.562 0.208 12.296 1.00 56.16 89 PRO A O 1
ATOM 751 N N . PRO A 1 90 ? 8.852 -0.599 10.633 1.00 53.53 90 PRO A N 1
ATOM 752 C CA . PRO A 1 90 ? 7.820 -1.479 10.064 1.00 53.53 90 PRO A CA 1
ATOM 753 C C . PRO A 1 90 ? 7.135 -2.356 11.121 1.00 53.53 90 PRO A C 1
ATOM 755 O O . PRO A 1 90 ? 5.918 -2.516 11.119 1.00 53.53 90 PRO A O 1
ATOM 758 N N . SER A 1 91 ? 7.901 -2.824 12.111 1.00 55.53 91 SER A N 1
ATOM 759 C CA . SER A 1 91 ? 7.405 -3.570 13.271 1.00 55.53 91 SER A CA 1
ATOM 760 C C . SER A 1 91 ? 6.432 -2.771 14.147 1.00 55.53 91 SER A C 1
ATOM 762 O O . SER A 1 91 ? 5.424 -3.313 14.597 1.00 55.53 91 SER A O 1
ATOM 764 N N . PHE A 1 92 ? 6.696 -1.483 14.368 1.00 59.03 92 PHE A N 1
ATOM 765 C CA . PHE A 1 92 ? 5.871 -0.597 15.190 1.00 59.03 92 PHE A CA 1
ATOM 766 C C . PHE A 1 92 ? 4.650 -0.082 14.412 1.00 59.03 92 PHE A C 1
ATOM 768 O O . PHE A 1 92 ? 3.565 0.028 14.978 1.00 59.03 92 PHE A O 1
ATOM 775 N N . PHE A 1 93 ? 4.779 0.142 13.099 1.00 59.72 93 PHE A N 1
ATOM 776 C CA . PHE A 1 93 ? 3.662 0.533 12.237 1.00 59.72 93 PHE A CA 1
ATOM 777 C C . PHE A 1 93 ? 2.704 -0.639 11.999 1.00 59.72 93 PHE A C 1
ATOM 779 O O . PHE A 1 93 ? 1.497 -0.460 12.102 1.00 59.72 93 PHE A O 1
ATOM 786 N N . ARG A 1 94 ? 3.213 -1.865 11.807 1.00 57.31 94 ARG A N 1
ATOM 787 C CA . ARG A 1 94 ? 2.400 -3.092 11.756 1.00 57.31 94 ARG A CA 1
ATOM 788 C C . ARG A 1 94 ? 1.633 -3.316 13.058 1.00 57.31 94 ARG A C 1
ATOM 790 O O . ARG A 1 94 ? 0.467 -3.695 13.013 1.00 57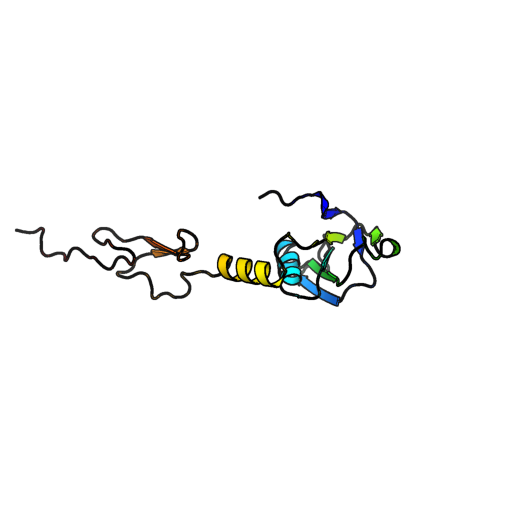.31 94 ARG A O 1
ATOM 797 N N . HIS A 1 95 ? 2.255 -3.050 14.211 1.00 57.81 95 HIS A N 1
ATOM 798 C CA . HIS A 1 95 ? 1.575 -3.112 15.510 1.00 57.81 95 HIS A CA 1
ATOM 799 C C . HIS A 1 95 ? 0.489 -2.038 15.639 1.00 57.81 95 HIS A C 1
ATOM 801 O O . HIS A 1 95 ? -0.613 -2.337 16.091 1.00 57.81 95 HIS A O 1
ATOM 807 N N . LEU A 1 96 ? 0.775 -0.810 15.195 1.00 60.38 96 LEU A N 1
ATOM 808 C CA . LEU A 1 96 ? -0.178 0.298 15.188 1.00 60.38 96 LEU A CA 1
ATOM 809 C C . LEU A 1 96 ? -1.369 0.017 14.258 1.00 60.38 96 LEU A C 1
ATOM 811 O O . LEU A 1 96 ? -2.509 0.163 14.680 1.00 60.38 96 LEU A O 1
ATOM 815 N N . ILE A 1 97 ? -1.128 -0.446 13.028 1.00 59.59 97 ILE A N 1
ATOM 816 C CA . ILE A 1 97 ? -2.176 -0.854 12.082 1.00 59.59 97 ILE A CA 1
ATOM 817 C C . ILE A 1 97 ? -2.999 -2.006 12.664 1.00 59.59 97 ILE A C 1
ATOM 819 O O . ILE A 1 97 ? -4.224 -1.957 12.612 1.00 59.59 97 ILE A O 1
ATOM 823 N N . PHE A 1 98 ? -2.359 -3.024 13.247 1.00 58.38 98 PHE A N 1
ATOM 824 C CA . PHE A 1 98 ? -3.069 -4.143 13.868 1.00 58.38 98 PHE A CA 1
ATOM 825 C C . PHE A 1 98 ? -3.965 -3.675 15.026 1.00 58.38 98 PHE A C 1
ATOM 827 O O . PHE A 1 98 ? -5.108 -4.110 15.116 1.00 58.38 98 PHE A O 1
ATOM 834 N N . PHE A 1 99 ? -3.496 -2.740 15.860 1.00 55.34 99 PHE A N 1
ATOM 835 C CA . PHE A 1 99 ? -4.301 -2.139 16.929 1.00 55.34 99 PHE A CA 1
ATOM 836 C C . PHE A 1 99 ? -5.437 -1.242 16.411 1.00 55.34 99 PHE A C 1
ATOM 838 O O . PHE A 1 99 ? -6.511 -1.227 17.005 1.00 55.34 99 PHE A O 1
ATOM 845 N N . LEU A 1 100 ? -5.222 -0.499 15.321 1.00 56.62 100 LEU A N 1
ATOM 846 C CA . LEU A 1 100 ? -6.210 0.429 14.757 1.00 56.62 100 LEU A CA 1
ATOM 847 C C . LEU A 1 100 ? -7.277 -0.264 13.898 1.00 56.62 100 LEU A C 1
ATOM 849 O O . LEU A 1 100 ? -8.413 0.201 13.851 1.00 56.62 100 LEU A O 1
ATOM 853 N N . LEU A 1 101 ? -6.931 -1.363 13.223 1.00 61.56 101 LEU A N 1
ATOM 854 C CA . LEU A 1 101 ? -7.857 -2.143 12.395 1.00 61.56 101 LEU A CA 1
ATOM 855 C C . LEU A 1 101 ? -8.602 -3.227 13.183 1.00 61.56 101 LEU A C 1
ATOM 857 O O . LEU A 1 101 ? -9.521 -3.847 12.647 1.00 61.56 101 LEU A O 1
ATOM 861 N N . GLN A 1 102 ? -8.229 -3.478 14.441 1.00 68.50 102 GLN A N 1
ATOM 862 C CA . GLN A 1 102 ? -8.942 -4.440 15.268 1.00 68.50 102 GLN A CA 1
ATOM 863 C C . GLN A 1 102 ? -10.306 -3.873 15.672 1.00 68.50 102 GLN A C 1
ATOM 865 O O . GLN A 1 102 ? -10.410 -2.922 16.446 1.00 68.50 102 GLN A O 1
ATOM 870 N N . ASN A 1 103 ? -11.376 -4.503 15.184 1.00 73.12 103 ASN A N 1
ATOM 871 C CA . ASN A 1 103 ? -12.712 -4.250 15.699 1.00 73.12 103 ASN A CA 1
ATOM 872 C C . ASN A 1 103 ? -12.786 -4.796 17.124 1.00 73.12 103 ASN A C 1
ATOM 874 O O . ASN A 1 103 ? -12.989 -5.989 17.346 1.00 73.12 103 ASN A O 1
ATOM 878 N N . ALA A 1 104 ? -12.652 -3.920 18.117 1.00 76.94 104 ALA A N 1
ATOM 879 C CA . ALA A 1 104 ? -12.777 -4.307 19.522 1.00 76.94 104 ALA A CA 1
ATOM 880 C C . ALA A 1 104 ? -14.175 -4.877 19.859 1.00 76.94 104 ALA A C 1
ATOM 882 O O . ALA A 1 104 ? -14.346 -5.529 20.888 1.00 76.94 104 ALA A O 1
ATOM 883 N N . CYS A 1 105 ? -15.149 -4.688 18.961 1.00 80.44 105 CYS A N 1
ATOM 884 C CA . CYS A 1 105 ? -16.489 -5.265 19.025 1.00 80.44 105 CYS A CA 1
ATOM 885 C C . CYS A 1 105 ? -16.620 -6.699 18.480 1.00 80.44 105 CYS A C 1
ATOM 887 O O . CYS A 1 105 ? -17.638 -7.328 18.760 1.00 80.44 105 CYS A O 1
ATOM 889 N N . ASP A 1 106 ? -15.626 -7.252 17.770 1.00 77.00 106 ASP A N 1
ATOM 890 C CA . ASP A 1 106 ? -15.685 -8.644 17.271 1.00 77.00 106 ASP A CA 1
ATOM 891 C C . ASP A 1 106 ? -15.750 -9.659 18.423 1.00 77.00 106 ASP A C 1
ATOM 893 O O . ASP A 1 106 ? -16.315 -10.747 18.304 1.00 77.00 106 ASP A O 1
ATOM 897 N N . LYS A 1 107 ? -15.249 -9.276 19.602 1.00 67.25 107 LYS A N 1
ATOM 898 C CA . LYS A 1 107 ? -15.548 -9.964 20.858 1.00 67.25 107 LYS A CA 1
ATOM 899 C C . LYS A 1 107 ? -16.913 -9.489 21.363 1.00 67.25 107 LYS A C 1
ATOM 901 O O . LYS A 1 107 ? -17.000 -8.649 22.256 1.00 67.25 107 LYS A O 1
ATOM 906 N N . SER A 1 108 ? -17.976 -10.072 20.805 1.00 59.38 108 SER A N 1
ATOM 907 C CA . SER A 1 108 ? -19.407 -9.829 21.090 1.00 59.38 108 SER A CA 1
ATOM 908 C C . SER A 1 108 ? -19.845 -9.966 22.572 1.00 59.38 108 SER A C 1
ATOM 910 O O . SER A 1 108 ? -21.036 -9.977 22.869 1.00 59.38 108 SER A O 1
ATOM 912 N N . SER A 1 109 ? -18.923 -10.083 23.528 1.00 65.25 109 SER A N 1
ATOM 913 C CA . SER A 1 109 ? -19.192 -10.311 24.952 1.00 65.25 109 SER A CA 1
ATOM 914 C C . SER A 1 109 ? -19.036 -9.070 25.840 1.00 65.25 109 SER A C 1
ATOM 916 O O . SER A 1 109 ? -19.272 -9.155 27.047 1.00 65.25 109 SER A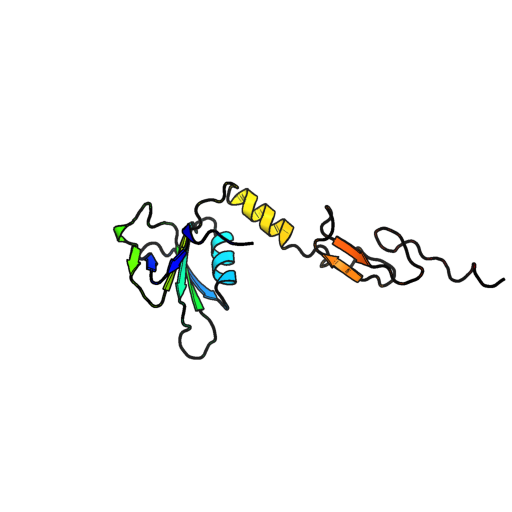 O 1
ATOM 918 N N . TYR A 1 110 ? -18.577 -7.928 25.313 1.00 78.25 110 TYR A N 1
ATOM 919 C CA . TYR A 1 110 ? -18.310 -6.759 26.159 1.00 78.25 110 TYR A CA 1
ATOM 920 C C . TYR A 1 110 ? -19.576 -5.989 26.545 1.00 78.25 110 TYR A C 1
ATOM 922 O O . TYR A 1 110 ? -19.746 -5.713 27.726 1.00 78.25 110 TYR A O 1
ATOM 930 N N . CYS A 1 111 ? -20.490 -5.696 25.625 1.00 87.88 111 CYS A N 1
ATOM 931 C CA . CYS A 1 111 ? -21.712 -4.956 25.952 1.00 87.88 111 CYS A CA 1
ATOM 932 C C . CYS A 1 111 ? -22.821 -5.899 26.450 1.00 87.88 111 CYS A C 1
ATOM 934 O O . CYS A 1 111 ? -23.067 -6.942 25.850 1.00 87.88 111 CYS A O 1
ATOM 936 N N . GLN A 1 112 ? -23.469 -5.556 27.563 1.00 88.00 112 GLN A N 1
ATOM 937 C CA . GLN A 1 112 ? -24.563 -6.317 28.174 1.00 88.00 112 GLN A CA 1
ATOM 938 C C . GLN A 1 112 ? -25.928 -5.725 27.802 1.00 88.00 112 GLN A C 1
ATOM 940 O O . GLN A 1 112 ? -26.012 -4.662 27.193 1.00 88.00 112 GLN A O 1
ATOM 945 N N . ASN A 1 113 ? -27.009 -6.417 28.176 1.00 87.38 113 ASN A N 1
ATOM 946 C CA . ASN A 1 113 ? -28.384 -5.915 28.071 1.00 87.38 113 ASN A CA 1
ATOM 947 C C . ASN A 1 113 ? -28.769 -5.417 26.666 1.00 87.38 113 ASN A C 1
ATOM 949 O O . ASN A 1 113 ? -29.426 -4.392 26.522 1.00 87.38 113 ASN A O 1
ATOM 953 N N . ASN A 1 114 ? -28.363 -6.156 25.627 1.00 86.44 114 ASN A N 1
ATOM 954 C CA . ASN A 1 114 ? -28.661 -5.841 24.225 1.00 86.44 114 ASN A CA 1
ATOM 955 C C . ASN A 1 114 ? -28.127 -4.468 23.761 1.00 86.44 114 ASN A C 1
ATOM 957 O O . ASN A 1 114 ? -28.689 -3.839 22.866 1.00 86.44 114 ASN A O 1
ATOM 961 N N . ALA A 1 115 ? -27.057 -3.983 24.395 1.00 87.69 115 ALA A N 1
ATOM 962 C CA . ALA A 1 115 ? -26.394 -2.743 24.024 1.00 87.69 115 ALA A CA 1
ATOM 963 C C . ALA A 1 115 ? -25.558 -2.883 22.744 1.00 87.69 115 ALA A C 1
ATOM 965 O O . ALA A 1 115 ? -24.945 -3.919 22.478 1.00 87.69 115 ALA A O 1
ATOM 966 N N . THR A 1 116 ? -25.481 -1.795 21.978 1.00 89.12 116 THR A N 1
ATOM 967 C CA . THR A 1 116 ? -24.737 -1.754 20.713 1.00 89.12 116 THR A CA 1
ATOM 968 C C . THR A 1 116 ? -23.269 -1.433 20.972 1.00 89.12 116 THR A C 1
ATOM 970 O O . THR A 1 116 ? -22.954 -0.394 21.553 1.00 89.12 116 THR A O 1
ATOM 973 N N . CYS A 1 117 ? -22.354 -2.285 20.507 1.00 88.62 117 CYS A N 1
ATOM 974 C CA . CYS A 1 117 ? -20.918 -2.011 20.571 1.00 88.62 117 CYS A CA 1
ATOM 975 C C . CYS A 1 117 ? -20.472 -1.122 19.404 1.00 88.62 117 CYS A C 1
ATOM 977 O O . CYS A 1 117 ? -20.828 -1.374 18.254 1.00 88.62 117 CYS A O 1
ATOM 979 N N . GLN A 1 118 ? -19.660 -0.103 19.687 1.00 87.44 118 GLN A N 1
ATOM 980 C CA . GLN A 1 118 ? -19.024 0.737 18.673 1.00 87.44 118 GLN A CA 1
ATOM 981 C C . GLN A 1 118 ? -17.498 0.746 18.841 1.00 87.44 118 GLN A C 1
ATOM 983 O O . GLN A 1 118 ? -17.003 1.084 19.916 1.00 87.44 118 GLN A O 1
ATOM 988 N N . SER A 1 119 ? -16.755 0.404 17.781 1.00 83.69 119 SER A N 1
ATOM 989 C CA . SER A 1 119 ? -15.280 0.363 17.767 1.00 83.69 119 SER A CA 1
ATOM 990 C C . SER A 1 119 ? -14.662 1.763 17.599 1.00 83.69 119 SER A C 1
ATOM 992 O O . SER A 1 119 ? -15.256 2.622 16.954 1.00 83.69 119 SER A O 1
ATOM 994 N N . GLY A 1 120 ? -13.473 2.001 18.162 1.00 67.25 120 GLY A N 1
ATOM 995 C CA . GLY A 1 120 ? -12.626 3.180 17.915 1.00 67.25 120 GLY A CA 1
ATOM 996 C C . GLY A 1 120 ? -12.831 4.414 18.812 1.00 67.25 120 GLY A C 1
ATOM 997 O O . GLY A 1 120 ? -12.179 5.427 18.584 1.00 67.25 120 GLY A O 1
ATOM 998 N N . PHE A 1 121 ? -13.701 4.367 19.833 1.00 60.34 121 PHE A N 1
ATOM 999 C CA . PHE A 1 121 ? -14.112 5.567 20.597 1.00 60.34 121 PHE A CA 1
ATOM 1000 C C . PHE A 1 121 ? -13.312 5.868 21.877 1.00 60.34 121 PHE A C 1
ATOM 1002 O O . PHE A 1 121 ? -13.457 6.950 22.442 1.00 60.34 121 PHE A O 1
ATOM 1009 N N . THR A 1 122 ? -12.513 4.926 22.382 1.00 64.38 122 THR A N 1
ATOM 1010 C CA . THR A 1 122 ? -11.823 5.051 23.680 1.00 64.38 122 THR A CA 1
ATOM 1011 C C . THR A 1 122 ? -10.423 4.443 23.628 1.00 64.38 122 THR A C 1
ATOM 1013 O O . THR A 1 122 ? -10.091 3.722 22.690 1.00 64.38 122 THR A O 1
ATOM 1016 N N . LEU A 1 123 ? -9.621 4.652 24.680 1.00 67.19 123 LEU A N 1
ATOM 1017 C CA . LEU A 1 123 ? -8.327 3.972 24.867 1.00 67.19 123 LEU A CA 1
ATOM 1018 C C . LEU A 1 123 ? -8.442 2.435 24.880 1.00 67.19 123 LEU A C 1
ATOM 1020 O O . LEU A 1 123 ? -7.459 1.747 24.629 1.00 67.19 123 LEU A O 1
ATOM 1024 N N . LYS A 1 124 ? -9.634 1.888 25.158 1.00 69.31 124 LYS A N 1
ATOM 1025 C CA . LYS A 1 124 ? -9.923 0.444 25.115 1.00 69.31 124 LYS A CA 1
ATOM 1026 C C . LYS A 1 124 ? -10.342 -0.034 23.718 1.00 69.31 124 LYS A C 1
ATOM 1028 O O . LYS A 1 124 ? -10.599 -1.219 23.533 1.00 69.31 124 LYS A O 1
ATOM 1033 N N . GLY A 1 125 ? -10.460 0.877 22.752 1.00 76.75 125 GLY A N 1
ATOM 1034 C CA . GLY A 1 125 ? -10.837 0.579 21.374 1.00 76.75 125 GLY A CA 1
ATOM 1035 C C . GLY A 1 125 ? -12.337 0.388 21.142 1.00 76.75 125 GLY A C 1
ATOM 1036 O O . GLY A 1 125 ? -12.717 0.127 20.010 1.00 76.75 125 GLY A O 1
ATOM 1037 N N . TYR A 1 126 ? -13.210 0.538 22.148 1.00 82.81 126 TYR A N 1
ATOM 1038 C CA . TYR A 1 126 ? -14.671 0.459 21.970 1.00 82.81 126 TYR A CA 1
ATOM 1039 C C . TYR A 1 126 ? -15.460 1.300 22.986 1.00 82.81 126 TYR A C 1
ATOM 1041 O O . TYR A 1 126 ? -14.913 1.764 23.988 1.00 82.81 126 TYR A O 1
ATOM 1049 N N . ARG A 1 127 ? -16.763 1.473 22.738 1.00 87.38 127 ARG A N 1
ATOM 1050 C CA . ARG A 1 127 ? -17.771 1.913 23.718 1.00 87.38 127 ARG A CA 1
ATOM 1051 C C . ARG A 1 127 ? -19.084 1.148 23.535 1.00 87.38 127 ARG A C 1
ATOM 1053 O O . ARG A 1 127 ? -19.390 0.726 22.420 1.00 87.38 127 ARG A O 1
ATOM 1060 N N . CYS A 1 128 ? -19.874 1.021 24.599 1.00 89.69 128 CYS A N 1
ATOM 1061 C CA . CYS A 1 128 ? -21.223 0.456 24.545 1.00 89.69 128 CYS A CA 1
ATOM 1062 C C . CYS A 1 128 ? -22.277 1.570 24.538 1.00 89.69 128 CYS A C 1
ATOM 1064 O O . CYS A 1 128 ? -22.227 2.484 25.359 1.00 89.69 128 CYS A O 1
ATOM 1066 N N . LEU A 1 129 ? -23.233 1.498 23.613 1.00 90.31 129 LEU A N 1
ATOM 1067 C CA . LEU A 1 129 ? -24.416 2.355 23.600 1.00 90.31 129 LEU A CA 1
ATOM 1068 C C . LEU A 1 129 ? -25.549 1.652 24.340 1.00 90.31 129 LEU A C 1
ATOM 1070 O O . LEU A 1 129 ? -26.106 0.669 23.845 1.00 90.31 129 LEU A O 1
ATOM 1074 N N . CYS A 1 130 ? -25.873 2.159 25.527 1.00 91.38 130 CYS A N 1
ATOM 1075 C CA . CYS A 1 130 ? -26.870 1.544 26.387 1.00 91.38 130 CYS A CA 1
ATOM 1076 C C . CYS A 1 130 ? -28.295 1.862 25.927 1.00 91.38 130 CYS A C 1
ATOM 1078 O O . CYS A 1 130 ? -28.588 3.016 25.597 1.00 91.38 130 CYS A O 1
ATOM 1080 N N . PRO A 1 131 ? -29.199 0.868 25.929 1.00 90.31 131 PRO A N 1
ATOM 1081 C CA . PRO A 1 131 ? -30.614 1.129 25.735 1.00 90.31 131 PRO A CA 1
ATOM 1082 C C . PRO A 1 131 ? -31.191 1.933 26.916 1.00 90.31 131 PRO A C 1
ATOM 1084 O O . PRO A 1 131 ? -30.619 1.934 28.012 1.00 90.31 131 PRO A O 1
ATOM 1087 N N . PRO A 1 132 ? -32.339 2.610 26.728 1.00 90.31 132 PRO A N 1
ATOM 1088 C CA . PRO A 1 132 ? -32.980 3.381 27.788 1.00 90.31 132 PRO A CA 1
ATOM 1089 C C . PRO A 1 132 ? -33.196 2.554 29.062 1.00 90.31 132 PRO A C 1
ATOM 1091 O O . PRO A 1 132 ? -33.696 1.433 29.008 1.00 90.31 132 PRO A O 1
ATOM 1094 N N . GLY A 1 133 ? -32.835 3.118 30.216 1.00 87.56 133 GLY A N 1
ATOM 1095 C CA . GLY A 1 133 ? -32.947 2.442 31.515 1.00 87.56 133 GLY A CA 1
ATOM 1096 C C . GLY A 1 133 ? -31.723 1.615 31.922 1.00 87.56 133 GLY A C 1
ATOM 1097 O O . GLY A 1 133 ? -31.683 1.139 33.058 1.00 87.56 133 GLY A O 1
ATOM 1098 N N . PHE A 1 134 ? -30.718 1.503 31.049 1.00 88.56 134 PHE A N 1
ATOM 1099 C CA . PHE A 1 134 ? -29.433 0.875 31.338 1.00 88.56 134 PHE A CA 1
ATOM 1100 C C . PHE A 1 134 ? -28.297 1.896 31.286 1.00 88.56 134 PHE A C 1
ATOM 1102 O O . PHE A 1 134 ? -28.296 2.796 30.453 1.00 88.56 134 PHE A O 1
ATOM 1109 N N . ASN A 1 135 ? -27.330 1.737 32.182 1.00 88.38 135 ASN A N 1
ATOM 1110 C CA . ASN A 1 1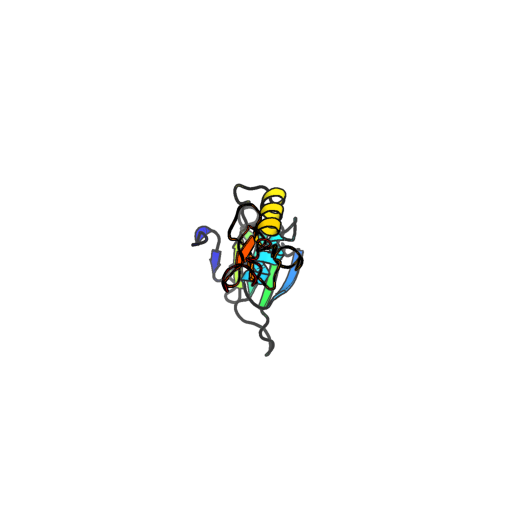35 ? -26.144 2.573 32.338 1.00 88.38 135 ASN A CA 1
ATOM 1111 C C . ASN A 1 135 ? -24.927 1.697 32.684 1.00 88.38 135 ASN A C 1
ATOM 1113 O O . ASN A 1 135 ? -25.049 0.487 32.876 1.00 88.38 135 ASN A O 1
ATOM 1117 N N . GLY A 1 136 ? -23.753 2.314 32.798 1.00 87.19 136 GLY A N 1
ATOM 1118 C CA . GLY A 1 136 ? -22.488 1.624 33.068 1.00 87.19 136 GLY A CA 1
ATOM 1119 C C . GLY A 1 136 ? -21.625 1.503 31.817 1.00 87.19 136 GLY A C 1
ATOM 1120 O O . GLY A 1 136 ? -22.078 1.771 30.705 1.00 87.19 136 GLY A O 1
ATOM 1121 N N . GLU A 1 137 ? -20.361 1.123 31.993 1.00 86.75 137 GLU A N 1
ATOM 1122 C CA . GLU A 1 137 ? -19.400 1.044 30.883 1.00 86.75 137 GLU A CA 1
ATOM 1123 C C . GLU A 1 137 ? -19.784 -0.052 29.879 1.00 86.75 137 GLU A C 1
ATOM 1125 O O . GLU A 1 137 ? -19.581 0.082 28.671 1.00 86.75 137 GLU A O 1
ATOM 1130 N N . ARG A 1 138 ? -20.382 -1.132 30.386 1.00 88.25 138 ARG A N 1
ATOM 1131 C CA . ARG A 1 138 ? -20.852 -2.287 29.624 1.00 88.25 138 ARG A CA 1
ATOM 1132 C C . ARG A 1 138 ? -22.376 -2.350 29.591 1.00 88.25 138 ARG A C 1
ATOM 1134 O O . ARG A 1 138 ? -22.918 -3.375 29.189 1.00 88.25 138 ARG A O 1
ATOM 1141 N N . CYS A 1 139 ? -23.066 -1.280 29.986 1.00 90.25 139 CYS A N 1
ATOM 1142 C CA . CYS A 1 139 ? -24.522 -1.238 30.131 1.00 90.25 139 CYS A CA 1
ATOM 1143 C C . CYS A 1 139 ? -25.072 -2.275 31.121 1.00 90.25 139 CYS A C 1
ATOM 1145 O O . CYS A 1 139 ? -26.189 -2.758 30.964 1.00 90.25 139 CYS A O 1
ATOM 1147 N N . GLU A 1 140 ? -24.279 -2.638 32.127 1.00 89.06 140 GLU A N 1
ATOM 1148 C CA . GLU A 1 140 ? -24.578 -3.645 33.144 1.00 89.06 140 GLU A CA 1
ATOM 1149 C C . GLU A 1 140 ? -25.564 -3.154 34.216 1.00 89.06 140 GLU A C 1
ATOM 1151 O O . GLU A 1 140 ? -26.249 -3.955 34.851 1.00 89.06 140 GLU A O 1
ATOM 1156 N N . ILE A 1 141 ? -25.674 -1.837 34.407 1.00 86.25 141 ILE A N 1
ATOM 1157 C CA . ILE A 1 141 ? -26.513 -1.226 35.439 1.00 86.25 141 ILE A CA 1
ATOM 1158 C C . ILE A 1 141 ? -27.899 -0.970 34.855 1.00 86.25 141 ILE A C 1
ATOM 1160 O O . ILE A 1 141 ? -28.164 0.087 34.288 1.00 86.25 141 ILE A O 1
ATOM 1164 N N . GLY A 1 142 ? -28.797 -1.940 34.998 1.00 74.56 142 GLY A N 1
ATOM 1165 C CA . GLY A 1 142 ? -30.214 -1.763 34.696 1.00 74.56 142 GLY A CA 1
ATOM 1166 C C . GLY A 1 142 ? -30.977 -1.218 35.895 1.00 74.56 142 GLY A C 1
ATOM 1167 O O . GLY A 1 142 ? -30.851 -1.725 37.012 1.00 74.56 142 GLY A O 1
ATOM 1168 N N . ARG A 1 143 ? -31.841 -0.227 35.671 1.00 62.81 143 ARG A N 1
ATOM 1169 C CA . ARG A 1 143 ? -32.934 0.030 36.607 1.00 62.81 143 ARG A CA 1
ATOM 1170 C C . ARG A 1 143 ? -33.894 -1.152 36.462 1.00 62.81 143 ARG A C 1
ATOM 1172 O O . ARG A 1 143 ? -34.607 -1.233 35.466 1.00 62.81 143 ARG A O 1
ATOM 1179 N N . SER A 1 144 ? -33.885 -2.091 37.414 1.00 54.88 144 SER A N 1
ATOM 1180 C CA . SER A 1 144 ? -34.963 -3.081 37.522 1.00 54.88 144 SER A CA 1
ATOM 1181 C C . SER A 1 144 ? -36.285 -2.324 37.402 1.00 54.88 144 SER A C 1
ATOM 1183 O O . SER A 1 144 ? -36.483 -1.322 38.100 1.00 54.88 144 SER A O 1
ATOM 1185 N N . LEU A 1 145 ? -37.163 -2.754 36.493 1.00 54.25 145 LEU A N 1
ATOM 1186 C CA . LEU A 1 145 ? -38.541 -2.272 36.355 1.00 54.25 145 LEU A CA 1
ATOM 1187 C C . LEU A 1 145 ? -39.360 -2.689 37.593 1.00 54.25 145 LEU A C 1
ATOM 1189 O O . LEU A 1 145 ? -40.343 -3.411 37.504 1.00 54.25 145 LEU A O 1
ATOM 1193 N N . SER A 1 146 ? -38.920 -2.270 38.777 1.00 50.75 146 SER A N 1
ATOM 1194 C CA . SER A 1 146 ? -39.552 -2.534 40.065 1.00 50.75 146 SER A CA 1
ATOM 1195 C C . SER A 1 146 ? -39.346 -1.394 41.072 1.00 50.75 146 SER A C 1
ATOM 1197 O O . SER A 1 146 ? -39.517 -1.606 42.266 1.00 50.75 146 SER A O 1
ATOM 1199 N N . GLN A 1 147 ? -39.002 -0.176 40.625 1.00 54.97 147 GLN A N 1
ATOM 1200 C CA . GLN A 1 147 ? -38.941 1.008 41.503 1.00 54.97 147 GLN A CA 1
ATOM 1201 C C . GLN A 1 147 ? -39.614 2.268 40.929 1.00 54.97 147 GLN A C 1
ATOM 1203 O O . GLN A 1 147 ? -39.253 3.376 41.308 1.00 54.97 147 GLN A O 1
ATOM 1208 N N . HIS A 1 148 ? -40.587 2.129 40.021 1.00 52.66 148 HIS A N 1
ATOM 1209 C CA . HIS A 1 148 ? -41.386 3.283 39.562 1.00 52.66 148 HIS A CA 1
ATOM 1210 C C . HIS A 1 148 ? -42.893 3.034 39.435 1.00 52.66 148 HIS A C 1
ATOM 1212 O O . HIS A 1 148 ? -43.584 3.785 38.759 1.00 52.66 148 HIS A O 1
ATOM 1218 N N . LEU A 1 149 ? -43.429 2.019 40.119 1.00 48.34 149 LEU A N 1
ATOM 1219 C CA . LEU A 1 149 ? -44.879 1.846 40.278 1.00 48.34 149 LEU A CA 1
ATOM 1220 C C . LEU A 1 149 ? -45.226 1.385 41.703 1.00 48.34 149 LEU A C 1
ATOM 1222 O O . LEU A 1 149 ? -45.645 0.247 41.910 1.00 48.34 149 LEU A O 1
ATOM 1226 N N . LYS A 1 150 ? -45.008 2.275 42.676 1.00 37.72 150 LYS A N 1
ATOM 1227 C CA . LYS A 1 150 ? -45.927 2.650 43.770 1.00 37.72 150 LYS A CA 1
ATOM 1228 C C . LYS A 1 150 ? -45.214 3.550 44.769 1.00 37.72 150 LYS A C 1
ATOM 1230 O O . LYS A 1 150 ? -44.085 3.194 45.165 1.00 37.72 150 LYS A O 1
#

Sequence (150 aa):
MVFPDYYFFAERRLVNHTIETRKVKNFDVCELLCYLNDNCVSLNFKKYPDNNEAVHICELNNATHLTYDSDLKTDTKFSYLIYYSVFIPPSFFRHLIFFLLQNACDKSSYCQNNATCQSGFTLKGYRCLCPPGFNGERCEIGRSLSQHLK

pLDDT: mean 80.35, std 16.24, range [35.88, 97.75]

Radius of gyration: 23.26 Å; chains: 1; bounding box: 65×24×63 Å

Organism: NCBI:txid46732

Foldseek 3Di:
DDDPCVFKAAQKDQPPFFPDKDWALDDVVLVVVLLVDPQFFKKKWFPDDPDPPNTIIITGGNDDCVVVVVRIDGHNRIMMGGNPPDVAPSVRVVVVCCLQPDFLCVPVPQAPDPWDWDADDDPSRIATHADPQFDDRRSPDHPPPPPPDD

Secondary structure (DSSP, 8-state):
----GGGEEEEEEE-S-EEEEEEESSHHHHHHHHHH-TT-SEEEEESS-STTS--EEEEEES--TTT-GGGEEEEEEEEEEE----SS-HHHHHHHHHHHH--TTSSTTSS-TTPEEEETSSTTSEEEEPPTTEESTTS-EE--TTSS--